Protein AF-A0A1E3YC50-F1 (afdb_monomer)

Mean predicted aligned error: 21.0 Å

Sequence (99 aa):
MVERISRTSPSAASLQTESGQTLNLGSDAQNAWVAARQSKINHDLEERQQRDAEEKIAHDSPAEDGGDVEEKRLSGESERIGTQNFDENTPFGERVVIV

Solvent-accessible surface area (backbone atoms only — not comparable to full-atom values): 7010 Å² total; per-residue (Å²): 140,85,85,86,80,80,85,80,78,83,76,81,80,78,80,78,82,81,86,78,79,75,86,50,58,86,78,38,81,88,28,47,63,57,49,53,51,48,51,54,52,51,51,55,51,52,56,50,51,50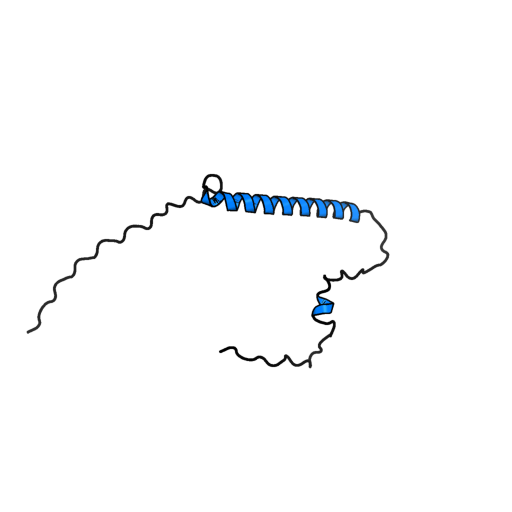,51,54,52,52,51,51,62,66,65,68,57,92,70,74,96,72,86,76,88,74,71,80,77,64,86,62,54,51,77,76,75,50,86,79,84,78,60,98,82,58,78,82,74,92,81,80,83,88,127

Secondary structure (DSSP, 8-state):
--PPPPPPPPPPPPPPP-------TTT-TTTHHHHHHHHHHHHHHHHHHHHHHHHHHHHTS---S---------TTHHHHH--PPPPTTPPPPPPPP--

Radius of gyration: 32.75 Å; Cα contacts (8 Å, |Δi|>4): 10; chains: 1; bounding box: 85×47×67 Å

Structure (mmCIF, N/CA/C/O backbone):
data_AF-A0A1E3YC50-F1
#
_entry.id   AF-A0A1E3YC50-F1
#
loop_
_atom_site.group_PDB
_atom_site.id
_atom_site.type_symbol
_atom_site.label_atom_id
_atom_site.label_alt_id
_atom_site.label_comp_id
_atom_site.label_asym_id
_atom_site.label_entity_id
_atom_site.label_seq_id
_atom_site.pdbx_PDB_ins_code
_atom_site.Cartn_x
_atom_site.Cartn_y
_atom_site.Cartn_z
_atom_site.occupancy
_atom_site.B_iso_or_equiv
_atom_site.auth_seq_id
_atom_site.auth_comp_id
_atom_site.auth_asym_id
_atom_site.auth_atom_id
_atom_site.pdbx_PDB_model_num
ATOM 1 N N . MET A 1 1 ? -61.094 -14.642 34.556 1.00 58.47 1 MET A N 1
ATOM 2 C CA . MET A 1 1 ? -60.474 -13.430 35.137 1.00 58.47 1 MET A CA 1
ATOM 3 C C . MET A 1 1 ? -59.056 -13.348 34.599 1.00 58.47 1 MET A C 1
ATOM 5 O O . MET A 1 1 ? -58.414 -14.386 34.554 1.00 58.47 1 MET A O 1
ATOM 9 N N . VAL A 1 2 ? -58.610 -12.184 34.120 1.00 50.00 2 VAL A N 1
ATOM 10 C CA . VAL A 1 2 ? -57.246 -11.987 33.592 1.00 50.00 2 VAL A CA 1
ATOM 11 C C . VAL A 1 2 ? -56.514 -10.964 34.449 1.00 50.00 2 VAL A C 1
ATOM 13 O O . VAL A 1 2 ? -57.083 -9.932 34.807 1.00 50.00 2 VAL A O 1
ATOM 16 N N . GLU A 1 3 ? -55.274 -11.277 34.800 1.00 65.94 3 GLU A N 1
ATOM 17 C CA . GLU A 1 3 ? -54.443 -10.477 35.693 1.00 65.94 3 GLU A CA 1
ATOM 18 C C . GLU A 1 3 ? -53.625 -9.468 34.878 1.00 65.94 3 GLU A C 1
ATOM 20 O O . GLU A 1 3 ? -53.073 -9.805 33.829 1.00 65.94 3 GLU A O 1
ATOM 25 N N . ARG A 1 4 ? -53.610 -8.198 35.302 1.00 72.12 4 ARG A N 1
ATOM 26 C CA . ARG A 1 4 ? -52.919 -7.136 34.558 1.00 72.12 4 ARG A CA 1
ATOM 27 C C . ARG A 1 4 ? -51.456 -7.069 34.977 1.00 72.12 4 ARG A C 1
ATOM 29 O O . ARG A 1 4 ? -51.157 -6.960 36.160 1.00 72.12 4 ARG A O 1
ATOM 36 N N . ILE A 1 5 ? -50.562 -7.071 33.994 1.00 71.56 5 ILE A N 1
ATOM 37 C CA . ILE A 1 5 ? -49.114 -6.992 34.200 1.00 71.56 5 ILE A CA 1
ATOM 38 C C . ILE A 1 5 ? -48.703 -5.520 34.362 1.00 71.56 5 ILE A C 1
ATOM 40 O O . ILE A 1 5 ? -49.159 -4.655 33.610 1.00 71.56 5 ILE A O 1
ATOM 44 N N . SER A 1 6 ? -47.842 -5.233 35.338 1.00 76.12 6 SER A N 1
ATOM 45 C CA . SER A 1 6 ? -47.293 -3.894 35.585 1.00 76.12 6 SER A CA 1
ATOM 46 C C . SER A 1 6 ? -46.291 -3.467 34.508 1.00 76.12 6 SER A C 1
ATOM 48 O O . SER A 1 6 ? -45.551 -4.282 33.960 1.00 76.12 6 SER A O 1
ATOM 50 N N . ARG A 1 7 ? -46.241 -2.160 34.227 1.00 67.88 7 ARG A N 1
ATOM 51 C CA . ARG A 1 7 ? -45.316 -1.557 33.256 1.00 67.88 7 ARG A CA 1
ATOM 52 C C . ARG A 1 7 ? -43.889 -1.559 33.813 1.00 67.88 7 ARG A C 1
ATOM 54 O O . ARG A 1 7 ? -43.662 -1.062 34.911 1.00 67.88 7 ARG A O 1
ATOM 61 N N . THR A 1 8 ? -42.933 -2.089 33.058 1.00 70.69 8 THR A N 1
ATOM 62 C CA . THR A 1 8 ? -41.513 -2.090 33.435 1.00 70.69 8 THR A CA 1
ATOM 63 C C . THR A 1 8 ? -40.891 -0.710 33.222 1.00 70.69 8 THR A C 1
ATOM 65 O O . THR A 1 8 ? -41.137 -0.068 32.197 1.00 70.69 8 THR A O 1
ATOM 68 N N . SER A 1 9 ? -40.077 -0.255 34.175 1.00 72.50 9 SER A N 1
ATOM 69 C CA . SER A 1 9 ? -39.316 0.994 34.059 1.00 72.50 9 SER A CA 1
ATOM 70 C C . SER A 1 9 ? -38.242 0.894 32.966 1.00 72.50 9 SER A C 1
ATOM 72 O O . SER A 1 9 ? -37.649 -0.174 32.800 1.00 72.50 9 SER A O 1
ATOM 74 N N . PRO A 1 10 ? -37.961 1.980 32.226 1.00 65.88 10 PRO A N 1
ATOM 75 C CA . PRO A 1 10 ? -36.848 2.011 31.286 1.00 65.88 10 PRO A CA 1
ATOM 76 C C . PRO A 1 10 ? -35.516 1.903 32.042 1.00 65.88 10 PRO A C 1
ATOM 78 O O . PRO A 1 10 ? -35.316 2.566 33.060 1.00 65.88 10 PRO A O 1
ATOM 81 N N . SER A 1 11 ? -34.614 1.050 31.553 1.00 70.50 11 SER A N 1
ATOM 82 C CA . SER A 1 11 ? -33.250 0.942 32.081 1.00 70.50 11 SER A CA 1
ATOM 83 C C . SER A 1 11 ? -32.484 2.245 31.839 1.00 70.50 11 SER A C 1
ATOM 85 O O . SER A 1 11 ? -32.686 2.902 30.816 1.00 70.50 11 SER A O 1
ATOM 87 N N . ALA A 1 12 ? -31.603 2.613 32.773 1.00 68.44 12 ALA A N 1
ATOM 88 C CA . ALA A 1 12 ? -30.730 3.774 32.632 1.00 68.44 12 ALA A CA 1
ATOM 89 C C . ALA A 1 12 ? -29.876 3.656 31.358 1.00 68.44 12 ALA A C 1
ATOM 91 O O . ALA A 1 12 ? -29.410 2.566 31.018 1.00 68.44 12 ALA A O 1
ATOM 92 N N . ALA A 1 13 ? -29.705 4.777 30.656 1.00 70.94 13 ALA A N 1
ATOM 93 C CA . ALA A 1 13 ? -28.917 4.839 29.434 1.00 70.94 13 ALA A CA 1
ATOM 94 C C . ALA A 1 13 ? -27.460 4.439 29.710 1.00 70.94 13 ALA A C 1
ATOM 96 O O . ALA A 1 13 ? -26.869 4.855 30.708 1.00 70.94 13 ALA A O 1
ATOM 97 N N . SER A 1 14 ? -26.895 3.629 28.818 1.00 71.06 14 SER A N 1
ATOM 98 C CA . SER A 1 14 ? -25.487 3.239 28.834 1.00 71.06 14 SER A CA 1
ATOM 99 C C . SER A 1 14 ? -24.592 4.481 28.842 1.00 71.06 14 SER A C 1
ATOM 101 O O . SER A 1 14 ? -24.868 5.445 28.126 1.00 71.06 14 SER A O 1
ATOM 103 N N . LEU A 1 15 ? -23.509 4.456 29.624 1.00 66.56 15 LEU A N 1
ATOM 104 C CA . LEU A 1 15 ? -22.498 5.513 29.594 1.00 66.56 15 LEU A CA 1
ATOM 105 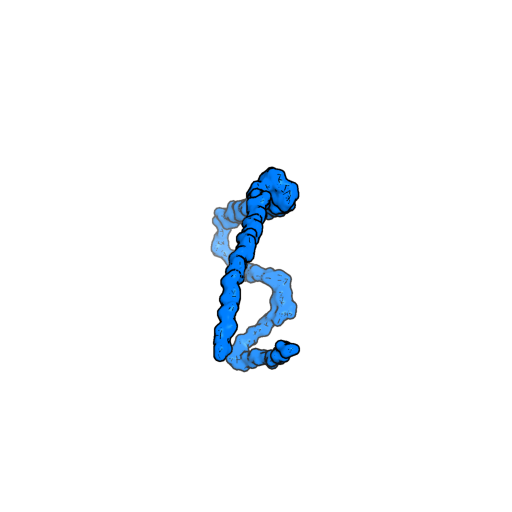C C . LEU A 1 15 ? -21.887 5.609 28.188 1.00 66.56 15 LEU A C 1
ATOM 107 O O . LEU A 1 15 ? -21.591 4.593 27.557 1.00 66.56 15 LEU A O 1
ATOM 111 N N . GLN A 1 16 ? -21.728 6.839 27.702 1.00 68.00 16 GLN A N 1
ATOM 112 C CA . GLN A 1 16 ? -21.127 7.136 26.406 1.00 68.00 16 GLN A CA 1
ATOM 113 C C . GLN A 1 16 ? -19.673 6.644 26.383 1.00 68.00 16 GLN A C 1
ATOM 115 O O . GLN A 1 16 ? -18.918 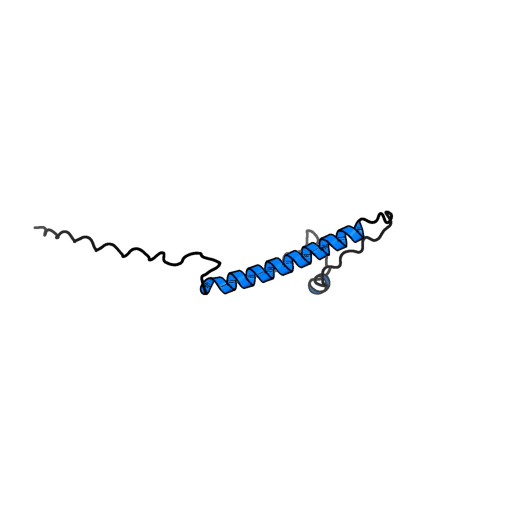6.903 27.318 1.00 68.00 16 GLN A O 1
ATOM 120 N N . THR A 1 17 ? -19.283 5.928 25.327 1.00 63.34 17 THR A N 1
ATOM 121 C CA . THR A 1 17 ? -17.905 5.457 25.133 1.00 63.34 17 THR A CA 1
ATOM 122 C C . THR A 1 17 ? -16.949 6.649 25.105 1.00 63.34 17 THR A C 1
ATOM 124 O O . THR A 1 17 ? -17.107 7.557 24.291 1.00 63.34 17 THR A O 1
ATOM 127 N N . GLU A 1 18 ? -15.973 6.650 26.010 1.00 60.22 18 GLU A N 1
ATOM 128 C CA . GLU A 1 18 ? -14.984 7.715 26.156 1.00 60.22 18 GLU A CA 1
ATOM 129 C C . GLU A 1 18 ? -14.092 7.778 24.903 1.00 60.22 18 GLU A C 1
ATOM 131 O O . GLU A 1 18 ? -13.249 6.914 24.668 1.00 60.22 18 GLU A O 1
ATOM 136 N N . SER A 1 19 ? -14.284 8.791 24.055 1.00 59.62 19 SER A N 1
ATOM 137 C CA . SER A 1 19 ? -13.481 9.020 22.846 1.00 59.62 19 SER A CA 1
ATOM 138 C C . SER A 1 19 ? -12.194 9.792 23.173 1.00 59.62 19 SER A C 1
ATOM 140 O O . SER A 1 19 ? -11.934 10.853 22.606 1.00 59.62 19 SER A O 1
ATOM 142 N N . GLY A 1 20 ? -11.426 9.301 24.149 1.00 55.94 20 GLY A N 1
ATOM 143 C CA . GLY A 1 20 ? -10.265 9.990 24.726 1.00 55.94 20 GLY A CA 1
ATOM 144 C C . GLY A 1 20 ? -8.941 9.825 23.969 1.00 55.94 20 GLY A C 1
ATOM 145 O O . GLY A 1 20 ? -7.935 10.389 24.392 1.00 55.94 20 GLY A O 1
ATOM 146 N N . GLN A 1 21 ? -8.893 9.072 22.866 1.00 58.28 21 GLN A N 1
ATOM 147 C CA . GLN A 1 21 ? -7.632 8.802 22.165 1.00 58.28 21 GLN A CA 1
ATOM 148 C C . GLN A 1 21 ? -7.417 9.807 21.034 1.00 58.28 21 GLN A C 1
ATOM 150 O O . GLN A 1 21 ? -7.920 9.671 19.919 1.00 58.28 21 GLN A O 1
ATOM 155 N N . THR A 1 22 ? -6.700 10.880 21.359 1.00 61.31 22 THR A N 1
ATOM 156 C CA . THR A 1 22 ? -6.357 11.928 20.399 1.00 61.31 22 THR A CA 1
ATOM 157 C C . THR A 1 22 ? -5.373 11.369 19.367 1.00 61.31 22 THR A C 1
ATOM 159 O O . THR A 1 22 ? -4.329 10.838 19.734 1.00 61.31 22 THR A O 1
ATOM 162 N N . LEU A 1 23 ? -5.663 11.511 18.072 1.00 58.53 23 LEU A N 1
ATOM 163 C CA . LEU A 1 23 ? -4.800 11.084 16.954 1.00 58.53 23 LEU A CA 1
ATOM 164 C C . LEU A 1 23 ? -3.557 11.984 16.777 1.00 58.53 23 LEU A C 1
ATOM 166 O O . LEU A 1 23 ? -3.087 12.214 15.663 1.00 58.53 23 LEU A O 1
ATOM 170 N N . ASN A 1 24 ? -3.032 12.546 17.866 1.00 59.62 24 ASN A N 1
ATOM 171 C CA . ASN A 1 24 ? -1.888 13.443 17.832 1.00 59.62 24 ASN A CA 1
ATOM 172 C C . ASN A 1 24 ? -0.613 12.629 17.567 1.00 59.62 24 ASN A C 1
ATOM 174 O O . ASN A 1 24 ? 0.024 12.097 18.475 1.00 59.62 24 ASN A O 1
ATOM 178 N N . LEU A 1 25 ? -0.246 12.535 16.288 1.00 57.16 25 LEU A N 1
ATOM 179 C CA . LEU A 1 25 ? 0.903 11.778 15.772 1.00 57.16 25 LEU A CA 1
ATOM 180 C C . LEU A 1 25 ? 2.266 12.286 16.279 1.00 57.16 25 LEU A C 1
ATOM 182 O O . LEU A 1 25 ? 3.254 11.567 16.178 1.00 57.16 25 LEU A O 1
ATOM 186 N N . GLY A 1 26 ? 2.328 13.515 16.804 1.00 55.16 26 GLY A N 1
ATOM 187 C CA . GLY A 1 26 ? 3.576 14.164 17.220 1.00 55.16 26 GLY A CA 1
ATOM 188 C C . GLY A 1 26 ? 3.817 14.269 18.730 1.00 55.16 26 GLY A C 1
ATOM 189 O O . GLY A 1 26 ? 4.915 14.648 19.124 1.00 55.16 26 GLY A O 1
ATOM 190 N N . SER A 1 27 ? 2.829 13.982 19.587 1.00 54.94 27 SER A N 1
ATOM 191 C CA . SER A 1 27 ? 2.947 14.226 21.043 1.00 54.94 27 SER A CA 1
ATOM 192 C C . SER A 1 27 ? 2.458 13.082 21.928 1.00 54.94 27 SER A C 1
ATOM 194 O O . SER A 1 27 ? 2.661 13.133 23.139 1.00 54.94 27 SER A O 1
ATOM 196 N N . ASP A 1 28 ? 1.853 12.044 21.349 1.00 58.56 28 ASP A N 1
ATOM 197 C CA . ASP A 1 28 ? 1.482 10.840 22.085 1.00 58.56 28 ASP A CA 1
ATOM 198 C C . ASP A 1 28 ? 2.639 9.829 22.057 1.00 58.56 28 ASP A C 1
ATOM 200 O O . ASP A 1 28 ? 3.117 9.439 20.987 1.00 58.56 28 ASP A O 1
ATOM 204 N N . ALA A 1 29 ? 3.077 9.371 23.233 1.00 63.56 29 ALA A N 1
ATOM 205 C CA . ALA A 1 29 ? 4.069 8.304 23.359 1.00 63.56 29 ALA A CA 1
ATOM 206 C C . ALA A 1 29 ? 3.630 7.023 22.623 1.00 63.56 29 ALA A C 1
ATOM 208 O O . AL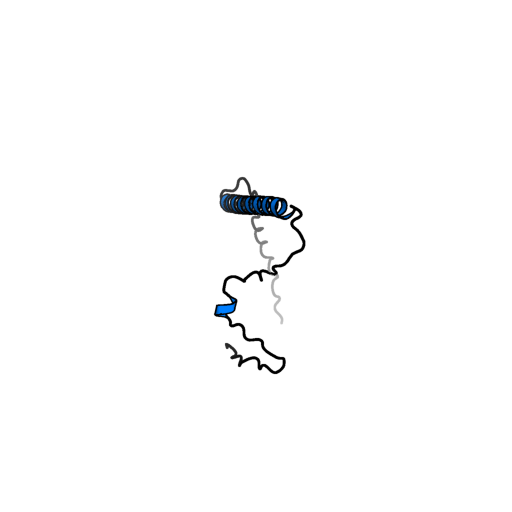A A 1 29 ? 4.469 6.288 22.102 1.00 63.56 29 ALA A O 1
ATOM 209 N N . GLN A 1 30 ? 2.318 6.791 22.512 1.00 63.75 30 GLN A N 1
ATOM 210 C CA . GLN A 1 30 ? 1.733 5.669 21.779 1.00 63.75 30 GLN A CA 1
ATOM 211 C C . GLN A 1 30 ? 1.858 5.813 20.256 1.00 63.75 30 GLN A C 1
ATOM 213 O O . GLN A 1 30 ? 1.768 4.807 19.560 1.00 63.75 30 GLN A O 1
ATOM 218 N N . ASN A 1 31 ? 2.120 7.015 19.729 1.00 64.56 31 ASN A N 1
ATOM 219 C CA . ASN A 1 31 ? 2.308 7.270 18.294 1.00 64.56 31 ASN A CA 1
ATOM 220 C C . ASN A 1 31 ? 3.782 7.471 17.900 1.00 64.56 31 ASN A C 1
ATOM 222 O O . ASN A 1 31 ? 4.102 7.514 16.711 1.00 64.56 31 ASN A O 1
ATOM 226 N N . ALA A 1 32 ? 4.702 7.531 18.868 1.00 74.81 32 ALA A N 1
ATOM 227 C CA . ALA A 1 32 ? 6.134 7.710 18.613 1.00 74.81 32 ALA A CA 1
ATOM 228 C C . ALA A 1 32 ? 6.725 6.609 17.709 1.00 74.81 32 ALA A C 1
ATOM 230 O O . ALA A 1 32 ? 7.573 6.881 16.858 1.00 74.81 32 ALA A O 1
ATOM 231 N N . TRP A 1 33 ? 6.242 5.367 17.835 1.00 78.88 33 TRP A N 1
ATOM 232 C CA . TRP A 1 33 ? 6.673 4.260 16.974 1.00 78.88 33 TRP A CA 1
ATOM 233 C C . TRP A 1 33 ? 6.195 4.427 15.524 1.00 78.88 33 TRP A C 1
ATOM 235 O O . TRP A 1 33 ? 6.915 4.050 14.599 1.00 78.88 33 TRP A O 1
ATOM 245 N N . VAL A 1 34 ? 5.016 5.027 15.316 1.00 81.06 34 VAL A N 1
ATOM 246 C CA . VAL A 1 34 ? 4.478 5.335 13.983 1.00 81.06 34 VAL A CA 1
ATOM 247 C C . VAL A 1 34 ? 5.349 6.394 13.321 1.00 81.06 34 VAL A C 1
ATOM 249 O O . VAL A 1 34 ? 5.767 6.208 12.181 1.00 81.06 34 VAL A O 1
ATOM 252 N N . ALA A 1 35 ? 5.695 7.455 14.055 1.00 81.38 35 ALA A N 1
ATOM 253 C CA . ALA A 1 35 ? 6.578 8.511 13.567 1.00 81.38 35 ALA A CA 1
ATOM 254 C C . ALA A 1 35 ? 7.974 7.972 13.207 1.00 81.38 35 ALA A C 1
ATOM 256 O O . ALA A 1 35 ? 8.485 8.253 12.123 1.00 81.38 35 ALA A O 1
ATOM 257 N N . ALA A 1 36 ? 8.564 7.132 14.065 1.00 84.38 36 ALA A N 1
ATOM 258 C CA . ALA A 1 36 ? 9.855 6.499 13.796 1.00 84.38 36 ALA A CA 1
ATOM 259 C C . ALA A 1 36 ? 9.806 5.579 12.563 1.00 84.38 36 ALA A C 1
ATOM 261 O O . ALA A 1 36 ? 10.695 5.624 11.710 1.00 84.38 36 ALA A O 1
ATOM 262 N N . ARG A 1 37 ? 8.746 4.770 12.430 1.00 87.25 37 ARG A N 1
ATOM 263 C CA . ARG A 1 37 ? 8.550 3.895 11.268 1.00 87.25 37 ARG A CA 1
ATOM 264 C C . ARG A 1 37 ? 8.362 4.700 9.985 1.00 87.25 37 ARG A C 1
ATOM 266 O O . ARG A 1 37 ? 8.947 4.343 8.967 1.00 87.25 37 ARG A O 1
ATOM 273 N N . GLN A 1 38 ? 7.582 5.776 10.035 1.00 88.88 38 GLN A N 1
ATOM 274 C CA . GLN A 1 38 ? 7.333 6.628 8.877 1.00 88.88 38 GLN A CA 1
ATOM 275 C C . GLN A 1 38 ? 8.597 7.370 8.441 1.00 88.88 38 GLN A C 1
ATOM 277 O O . GLN A 1 38 ? 8.885 7.415 7.252 1.00 88.88 38 GLN A O 1
ATOM 282 N N . SER A 1 39 ? 9.382 7.878 9.394 1.00 87.62 39 SER A N 1
ATOM 283 C CA . SER A 1 39 ? 10.681 8.497 9.117 1.00 87.62 39 SER A CA 1
ATOM 284 C C . SER A 1 39 ? 11.614 7.531 8.380 1.00 87.62 39 SER A C 1
ATOM 286 O O . SER A 1 39 ? 12.160 7.871 7.334 1.00 87.62 39 SER A O 1
ATOM 288 N N . LYS A 1 40 ? 11.704 6.277 8.850 1.00 91.38 40 LYS A N 1
ATOM 289 C CA . LYS A 1 40 ? 12.512 5.240 8.193 1.00 91.38 40 LYS A CA 1
ATOM 290 C C . LYS A 1 40 ? 12.038 4.924 6.770 1.00 91.38 40 LYS A C 1
ATOM 292 O O . LYS A 1 40 ? 12.868 4.748 5.886 1.00 91.38 40 LYS A O 1
ATOM 297 N N . ILE A 1 41 ? 10.725 4.831 6.553 1.00 92.25 41 ILE A N 1
ATOM 298 C CA . ILE A 1 41 ? 10.152 4.569 5.223 1.00 92.25 41 ILE A CA 1
ATOM 299 C C . ILE A 1 41 ? 10.434 5.735 4.276 1.00 92.25 41 ILE A C 1
ATOM 301 O O . ILE A 1 41 ? 10.844 5.505 3.143 1.00 92.25 41 ILE A O 1
ATO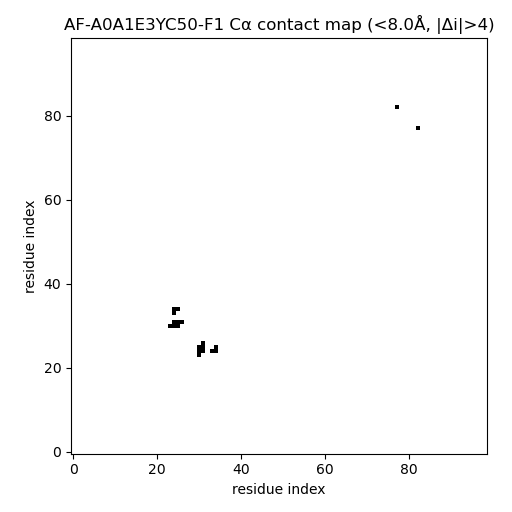M 305 N N . ASN A 1 42 ? 10.234 6.970 4.740 1.00 93.62 42 ASN A N 1
ATOM 306 C CA . ASN A 1 42 ? 10.468 8.160 3.928 1.00 93.62 42 ASN A CA 1
ATOM 307 C C . ASN A 1 42 ? 11.942 8.272 3.530 1.00 93.62 42 ASN A C 1
ATOM 309 O O . ASN A 1 42 ? 12.224 8.492 2.359 1.00 93.62 42 ASN A O 1
ATOM 313 N N . HIS A 1 43 ? 12.865 8.030 4.465 1.00 93.75 43 HIS A N 1
ATOM 314 C CA . HIS A 1 43 ? 14.298 8.028 4.174 1.00 93.75 43 HIS A CA 1
ATOM 315 C C . HIS A 1 43 ? 14.677 6.996 3.101 1.00 93.75 43 HIS A C 1
ATOM 317 O O . HIS A 1 43 ? 15.345 7.336 2.132 1.00 93.75 43 HIS A O 1
ATOM 323 N N . ASP A 1 44 ? 14.228 5.742 3.235 1.00 91.62 44 ASP A N 1
ATOM 324 C CA . ASP A 1 44 ? 14.520 4.694 2.242 1.00 91.62 44 ASP A CA 1
ATOM 325 C C . ASP A 1 44 ? 13.907 5.021 0.869 1.00 91.62 44 ASP A C 1
ATOM 327 O O . ASP A 1 44 ? 14.510 4.761 -0.172 1.00 91.62 44 ASP A O 1
ATO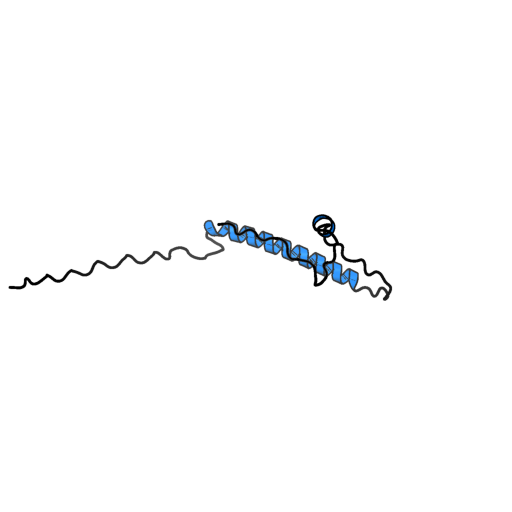M 331 N N . LEU A 1 45 ? 12.719 5.635 0.845 1.00 91.50 45 LEU A N 1
ATOM 332 C CA . LEU A 1 45 ? 12.088 6.070 -0.398 1.00 91.50 45 LEU A CA 1
ATOM 333 C C . LEU A 1 45 ? 12.874 7.202 -1.074 1.00 91.50 45 LEU A C 1
ATOM 335 O O . LEU A 1 45 ? 13.074 7.153 -2.285 1.00 91.50 45 LEU A O 1
ATOM 339 N N . GLU A 1 46 ? 13.334 8.190 -0.307 1.00 92.06 46 GLU A N 1
ATOM 340 C CA . GLU A 1 46 ? 14.156 9.296 -0.811 1.00 92.06 46 GLU A CA 1
ATOM 341 C C . GLU A 1 46 ? 15.499 8.795 -1.358 1.00 92.06 46 GLU A C 1
ATOM 343 O O . GLU A 1 46 ? 15.906 9.205 -2.444 1.00 92.06 46 GLU A O 1
ATOM 348 N N . GLU A 1 47 ? 16.160 7.858 -0.673 1.00 89.94 47 GLU A N 1
ATOM 349 C CA . GLU A 1 47 ? 17.400 7.245 -1.164 1.00 89.94 47 GLU A CA 1
ATOM 350 C C . GLU A 1 47 ? 17.193 6.482 -2.477 1.00 89.94 47 GLU A C 1
ATOM 352 O O . GLU A 1 47 ? 18.033 6.551 -3.375 1.00 89.94 47 GLU A O 1
ATOM 357 N N . ARG A 1 48 ? 16.080 5.751 -2.617 1.00 88.06 48 ARG A N 1
ATOM 358 C CA . ARG A 1 48 ? 15.741 5.065 -3.875 1.00 88.06 48 ARG A CA 1
ATOM 359 C C . ARG A 1 48 ? 15.476 6.060 -4.997 1.00 88.06 48 ARG A C 1
ATOM 361 O O . ARG A 1 48 ? 16.038 5.901 -6.072 1.00 88.06 48 ARG A O 1
ATOM 368 N N . GLN A 1 49 ? 14.707 7.115 -4.729 1.00 88.56 49 GLN A N 1
ATOM 369 C CA . GLN A 1 49 ? 14.435 8.161 -5.717 1.00 88.56 49 GLN A CA 1
ATOM 370 C C . GLN A 1 49 ? 15.709 8.865 -6.189 1.00 88.56 49 GLN A C 1
ATOM 372 O O . GLN A 1 49 ? 15.834 9.150 -7.377 1.00 88.56 49 GLN A O 1
ATOM 377 N N . GLN A 1 50 ? 16.661 9.125 -5.289 1.00 84.81 50 GLN A N 1
ATOM 378 C CA . GLN A 1 50 ? 17.953 9.707 -5.659 1.00 84.81 50 GLN A CA 1
ATOM 379 C C . GLN A 1 50 ? 18.761 8.763 -6.557 1.00 84.81 50 GLN A C 1
ATOM 381 O O . GLN A 1 50 ? 19.267 9.201 -7.586 1.00 84.81 50 GLN A O 1
ATOM 386 N N . ARG A 1 51 ? 18.822 7.464 -6.229 1.00 81.00 51 ARG A N 1
ATOM 387 C CA . ARG A 1 51 ? 19.496 6.468 -7.082 1.00 81.00 51 ARG A CA 1
ATOM 388 C C . ARG A 1 51 ? 18.845 6.346 -8.457 1.00 81.00 51 ARG A C 1
ATOM 390 O O . ARG A 1 51 ? 19.558 6.359 -9.452 1.00 81.00 51 ARG A O 1
ATOM 397 N N . ASP 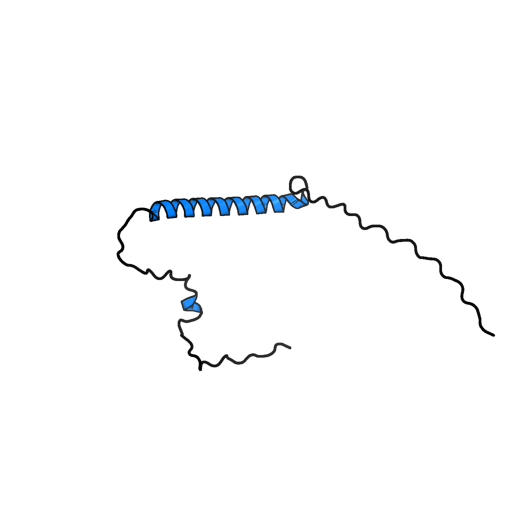A 1 52 ? 17.517 6.288 -8.518 1.00 79.88 52 ASP A N 1
ATOM 398 C CA . ASP A 1 52 ? 16.779 6.197 -9.783 1.00 79.88 52 ASP A CA 1
ATOM 399 C C . ASP A 1 52 ? 16.969 7.462 -10.640 1.00 79.88 52 ASP A C 1
ATOM 401 O O . ASP A 1 52 ? 17.041 7.390 -11.869 1.00 79.88 52 ASP A O 1
ATOM 405 N N . ALA A 1 53 ? 17.047 8.638 -10.007 1.00 76.25 53 ALA A N 1
ATOM 406 C CA . ALA A 1 53 ? 17.332 9.893 -10.695 1.00 76.25 53 ALA A CA 1
ATOM 407 C C . ALA A 1 53 ? 18.760 9.915 -11.261 1.00 76.25 53 ALA A C 1
ATOM 409 O O . ALA A 1 53 ? 18.957 10.339 -12.398 1.00 76.25 53 ALA A O 1
ATOM 410 N N . GLU A 1 54 ? 19.741 9.424 -10.507 1.00 72.00 54 GLU A N 1
ATOM 411 C CA . GLU A 1 54 ? 21.137 9.350 -10.940 1.00 72.00 54 GLU A CA 1
ATOM 412 C C . GLU A 1 54 ? 21.348 8.304 -12.049 1.00 72.00 54 GLU A C 1
ATOM 414 O O . GLU A 1 54 ? 22.030 8.578 -13.037 1.00 72.00 54 GLU A O 1
ATOM 419 N N . GLU A 1 55 ? 20.670 7.153 -11.970 1.00 67.12 55 GLU A N 1
ATOM 420 C CA . GLU A 1 55 ? 20.638 6.143 -13.037 1.00 67.12 55 GLU A CA 1
ATOM 421 C C . GLU A 1 55 ? 19.996 6.691 -14.319 1.00 67.12 55 GLU A C 1
ATOM 423 O O . GLU A 1 55 ? 20.520 6.490 -15.416 1.00 67.12 55 GLU A O 1
ATOM 428 N N . LYS A 1 56 ? 18.896 7.448 -14.207 1.00 61.84 56 LYS A N 1
ATOM 429 C CA . LYS A 1 56 ? 18.259 8.093 -15.367 1.00 61.84 56 LYS A CA 1
ATOM 430 C C . LYS A 1 56 ? 19.167 9.110 -16.051 1.00 61.84 56 LYS A C 1
ATOM 432 O O . LYS A 1 56 ? 19.143 9.191 -17.274 1.00 61.84 56 LYS A O 1
ATOM 437 N N . ILE A 1 57 ? 19.966 9.861 -15.294 1.00 60.47 57 ILE A N 1
ATOM 438 C CA . ILE A 1 57 ? 20.935 10.813 -15.856 1.00 60.47 57 ILE A CA 1
ATOM 439 C C . ILE A 1 57 ? 22.079 10.068 -16.563 1.00 60.47 57 ILE A C 1
ATOM 441 O O . ILE A 1 57 ? 22.536 10.508 -17.617 1.00 60.47 57 ILE A O 1
ATOM 445 N N . ALA A 1 58 ? 22.512 8.918 -16.038 1.00 58.12 58 ALA A N 1
ATOM 446 C CA . ALA A 1 58 ? 23.521 8.079 -16.687 1.00 58.12 58 ALA A CA 1
ATOM 447 C C . ALA A 1 58 ? 23.007 7.402 -17.977 1.00 58.12 58 ALA A C 1
ATOM 449 O O . ALA A 1 58 ? 23.777 7.218 -18.918 1.00 58.12 58 ALA A O 1
ATOM 450 N N . HIS A 1 59 ? 21.715 7.067 -18.042 1.00 55.41 59 HIS A N 1
ATOM 451 C CA . HIS A 1 59 ? 21.090 6.385 -19.183 1.00 55.41 59 HIS A CA 1
ATOM 452 C C . HIS A 1 59 ? 20.630 7.335 -20.317 1.00 55.41 59 HIS A C 1
ATOM 454 O O . HIS A 1 59 ? 20.322 6.868 -21.410 1.00 55.41 59 HIS A O 1
ATOM 460 N N . ASP A 1 60 ? 20.589 8.656 -20.100 1.00 48.03 60 ASP A N 1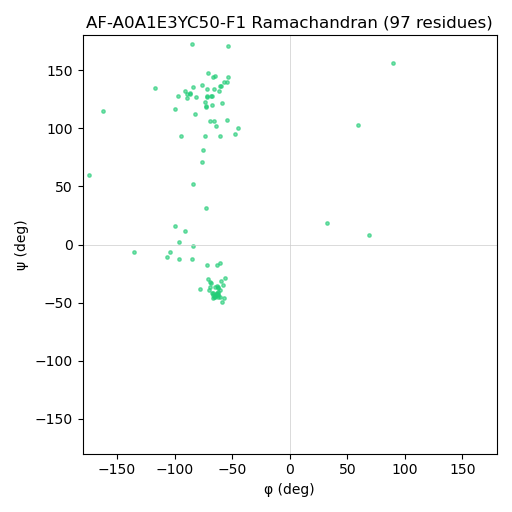
ATOM 461 C CA . ASP A 1 60 ? 20.213 9.656 -21.126 1.00 48.03 60 ASP A CA 1
ATOM 462 C C . ASP A 1 60 ? 21.418 10.201 -21.928 1.00 48.03 60 ASP A C 1
ATOM 464 O O . ASP A 1 60 ? 21.310 11.167 -22.682 1.00 48.03 60 ASP A O 1
ATOM 468 N N . SER A 1 61 ? 22.598 9.579 -21.803 1.00 43.50 61 SER A N 1
ATOM 469 C CA . SER A 1 61 ? 23.661 9.772 -22.797 1.00 43.50 61 SER A CA 1
ATOM 470 C C . SER A 1 61 ? 23.253 9.051 -24.088 1.00 43.50 61 SER A C 1
ATOM 472 O O . SER A 1 61 ? 22.929 7.865 -24.013 1.00 43.50 61 SER A O 1
ATOM 474 N N . PRO A 1 62 ? 23.267 9.699 -25.272 1.00 45.91 62 PRO A N 1
ATOM 475 C CA . PRO A 1 62 ? 22.834 9.068 -26.512 1.00 45.91 62 PRO A CA 1
ATOM 476 C C . PRO A 1 62 ? 23.919 8.092 -26.980 1.00 45.91 62 PRO A C 1
ATOM 478 O O . PRO A 1 62 ? 24.769 8.426 -27.802 1.00 45.91 62 PRO A O 1
ATOM 481 N N . ALA A 1 63 ? 23.923 6.894 -26.401 1.00 44.81 63 ALA A N 1
ATOM 482 C CA . ALA A 1 63 ? 24.638 5.749 -26.925 1.00 44.81 63 ALA A CA 1
ATOM 483 C C . ALA A 1 63 ? 23.700 5.005 -27.876 1.00 44.81 63 ALA A C 1
ATOM 485 O O . ALA A 1 63 ? 22.534 4.759 -27.572 1.00 44.81 63 ALA A O 1
ATOM 486 N N . GLU A 1 64 ? 24.229 4.750 -29.061 1.00 42.88 64 GLU A N 1
ATOM 487 C CA . GLU A 1 64 ? 23.527 4.299 -30.247 1.00 42.88 64 GLU A CA 1
ATOM 488 C C . GLU A 1 64 ? 22.671 3.041 -30.037 1.00 42.88 64 GLU A C 1
ATOM 490 O O . GLU A 1 64 ? 23.031 2.109 -29.319 1.00 42.88 64 GLU A O 1
ATOM 495 N N . ASP A 1 65 ? 21.534 3.048 -30.733 1.00 47.25 65 ASP A N 1
ATOM 496 C CA . ASP A 1 65 ? 20.680 1.910 -31.062 1.00 47.25 65 ASP A CA 1
ATOM 497 C C . ASP A 1 65 ? 21.525 0.721 -31.553 1.00 47.25 65 ASP A C 1
ATOM 499 O O . ASP A 1 65 ? 22.007 0.701 -32.686 1.00 47.25 65 ASP A O 1
ATOM 503 N N . GLY A 1 66 ? 21.772 -0.251 -30.672 1.00 48.44 66 GLY A N 1
ATOM 504 C CA . GLY A 1 66 ? 22.733 -1.311 -30.960 1.00 48.44 66 GLY A CA 1
ATOM 505 C C . GLY A 1 66 ? 22.793 -2.414 -29.913 1.00 48.44 66 GLY A C 1
ATOM 506 O O . GLY A 1 66 ? 23.851 -2.649 -29.350 1.00 48.44 66 GLY A O 1
ATOM 507 N N . GLY A 1 67 ? 21.661 -3.089 -29.692 1.00 47.12 67 GLY A N 1
ATOM 508 C CA . GLY A 1 67 ? 21.586 -4.490 -29.261 1.00 47.12 67 GLY A CA 1
ATOM 509 C C . GLY A 1 67 ? 22.242 -4.880 -27.933 1.00 47.12 67 GLY A C 1
ATOM 510 O O . GLY A 1 67 ? 23.422 -5.184 -27.894 1.00 47.12 67 GLY A O 1
ATOM 511 N N . ASP A 1 68 ? 21.423 -5.059 -26.901 1.00 41.94 68 ASP A N 1
ATOM 512 C CA . ASP A 1 68 ? 21.320 -6.350 -26.212 1.00 41.94 68 ASP A CA 1
ATOM 513 C C . ASP A 1 68 ? 20.018 -6.332 -25.407 1.00 41.94 68 ASP A C 1
ATOM 515 O O . ASP A 1 68 ? 19.829 -5.512 -24.504 1.00 41.94 68 ASP A O 1
ATOM 519 N N . VAL A 1 69 ? 19.072 -7.196 -25.770 1.00 51.53 69 VAL A N 1
ATOM 520 C CA . VAL A 1 69 ? 17.936 -7.496 -24.899 1.00 51.53 69 VAL A CA 1
ATOM 521 C C . VAL A 1 69 ? 18.498 -8.425 -23.826 1.00 51.53 69 VAL A C 1
ATOM 523 O O . VAL A 1 69 ? 18.234 -9.623 -23.845 1.00 51.53 69 VAL A O 1
ATOM 526 N N . GLU A 1 70 ? 19.324 -7.878 -22.930 1.00 55.09 70 GLU A N 1
ATOM 527 C CA . GLU A 1 70 ? 19.743 -8.550 -21.703 1.00 55.09 70 GLU A CA 1
ATOM 528 C C . GLU A 1 70 ? 18.445 -8.804 -20.933 1.00 55.09 70 GLU A C 1
ATOM 530 O O . GLU A 1 70 ? 17.878 -7.922 -20.278 1.00 55.09 70 GLU A O 1
ATOM 535 N N . GLU A 1 71 ? 17.882 -9.996 -21.140 1.00 61.09 71 GLU A N 1
ATOM 536 C CA . GLU A 1 71 ? 16.673 -10.444 -20.480 1.00 61.09 71 GLU A CA 1
ATOM 537 C C . GLU A 1 71 ? 16.910 -10.301 -18.981 1.00 61.09 71 GLU A C 1
ATOM 539 O O . GLU A 1 71 ? 17.681 -11.061 -18.396 1.00 61.09 71 GLU A O 1
ATOM 544 N N . LYS A 1 72 ? 16.267 -9.304 -18.361 1.00 61.31 72 LYS A N 1
ATOM 545 C CA . LYS A 1 72 ? 16.258 -9.080 -16.913 1.00 61.31 72 LYS A CA 1
ATOM 546 C C . LYS A 1 72 ? 15.947 -10.400 -16.210 1.00 61.31 72 LYS A C 1
ATOM 548 O O . LYS A 1 72 ? 14.783 -10.772 -16.060 1.00 61.31 72 LYS A O 1
ATOM 553 N N . ARG A 1 73 ? 16.985 -11.129 -15.792 1.00 62.53 73 ARG A N 1
ATOM 554 C CA . ARG A 1 73 ? 16.832 -12.436 -15.155 1.00 62.53 73 ARG A CA 1
ATOM 555 C C . ARG A 1 73 ? 16.216 -12.224 -13.778 1.00 62.53 73 ARG A C 1
ATOM 557 O O . ARG A 1 73 ? 16.857 -11.725 -12.856 1.00 62.53 73 ARG A O 1
ATOM 564 N N . LEU A 1 74 ? 14.937 -12.570 -13.659 1.00 65.31 74 LEU A N 1
ATOM 565 C CA . LEU A 1 74 ? 14.167 -12.515 -12.421 1.00 65.31 74 LEU A CA 1
ATOM 566 C C . LEU A 1 74 ? 14.764 -13.499 -11.403 1.00 65.31 74 LEU A C 1
ATOM 568 O O . LEU A 1 74 ? 14.564 -14.698 -11.548 1.00 65.31 74 LEU A O 1
ATOM 572 N N . SER A 1 75 ? 15.530 -12.984 -10.432 1.00 67.94 75 SER A N 1
ATOM 573 C CA . SER A 1 75 ? 15.950 -13.554 -9.125 1.00 67.94 75 SER A CA 1
ATOM 574 C C . SER A 1 75 ? 16.172 -15.079 -8.948 1.00 67.94 75 SER A C 1
ATOM 576 O O . SER A 1 75 ? 16.196 -15.551 -7.811 1.00 67.94 75 SER A O 1
ATOM 578 N N . GLY A 1 76 ? 16.358 -15.866 -10.010 1.00 74.50 76 GLY A N 1
ATOM 579 C CA . GLY A 1 76 ? 16.461 -17.332 -9.950 1.00 74.50 76 GLY A CA 1
ATOM 580 C C . GLY A 1 76 ? 15.154 -18.051 -9.571 1.00 74.50 76 GLY A C 1
ATOM 581 O O . GLY A 1 76 ? 15.161 -19.260 -9.350 1.00 74.50 76 GLY A O 1
ATOM 582 N N . GLU A 1 77 ? 14.012 -17.353 -9.489 1.00 74.69 77 GLU A N 1
ATOM 583 C CA . GLU A 1 77 ? 12.715 -17.988 -9.181 1.00 74.69 77 GLU A CA 1
ATOM 584 C C . GLU A 1 77 ? 12.334 -18.999 -10.275 1.00 74.69 77 GLU A C 1
ATOM 586 O O . GLU A 1 77 ? 11.844 -20.085 -9.970 1.00 74.69 77 GLU A O 1
ATOM 591 N N . SER A 1 78 ? 12.653 -18.701 -11.540 1.00 73.81 78 SER A N 1
ATOM 592 C CA . SER A 1 78 ? 12.399 -19.586 -12.685 1.00 73.81 78 SER A CA 1
ATOM 593 C C . SER A 1 78 ? 13.094 -20.950 -12.573 1.00 73.81 78 SER A C 1
ATOM 595 O O . SER A 1 78 ? 12.548 -21.951 -13.027 1.00 73.81 78 SER A O 1
ATOM 597 N N . GLU A 1 79 ? 14.266 -21.030 -11.932 1.00 79.12 79 GLU A N 1
ATOM 598 C CA . GLU A 1 79 ? 14.951 -22.310 -11.674 1.00 79.12 79 GLU A CA 1
ATOM 599 C C . GLU A 1 79 ? 14.224 -23.135 -10.603 1.00 79.12 79 GLU A C 1
ATOM 601 O O . GLU A 1 79 ? 14.250 -24.364 -10.639 1.00 79.12 79 GLU A O 1
ATOM 606 N N . ARG A 1 80 ? 13.542 -22.468 -9.663 1.00 76.81 80 ARG A N 1
ATOM 607 C CA . ARG A 1 80 ? 12.783 -23.104 -8.579 1.00 76.81 80 ARG A CA 1
ATOM 608 C C . ARG A 1 80 ? 11.433 -23.644 -9.047 1.00 76.81 80 ARG A C 1
ATOM 610 O O . ARG A 1 80 ? 11.021 -24.701 -8.577 1.00 76.81 80 ARG A O 1
ATOM 617 N N . ILE A 1 81 ? 10.745 -22.921 -9.932 1.00 77.81 81 ILE A N 1
ATOM 618 C CA . ILE A 1 81 ? 9.402 -23.287 -10.421 1.00 77.81 81 ILE A CA 1
ATOM 619 C C . ILE A 1 81 ? 9.418 -24.040 -11.761 1.00 77.81 81 ILE A C 1
ATOM 621 O O . ILE A 1 81 ? 8.411 -24.638 -12.133 1.00 77.81 81 ILE A O 1
ATOM 625 N N . GLY A 1 82 ? 10.560 -24.058 -12.455 1.00 75.44 82 GLY A N 1
ATOM 626 C CA . GLY A 1 82 ? 10.736 -24.690 -13.761 1.00 75.44 82 GLY A CA 1
ATOM 627 C C . GLY A 1 82 ? 10.435 -23.750 -14.934 1.00 75.44 82 GLY A C 1
ATOM 628 O O . GLY A 1 82 ? 9.694 -22.779 -14.820 1.00 75.44 82 GLY A O 1
ATOM 629 N N . THR A 1 83 ? 11.019 -24.056 -16.094 1.00 81.00 83 THR A N 1
ATOM 630 C CA . THR A 1 83 ? 10.856 -23.303 -17.356 1.00 81.00 83 THR A CA 1
ATOM 631 C C . THR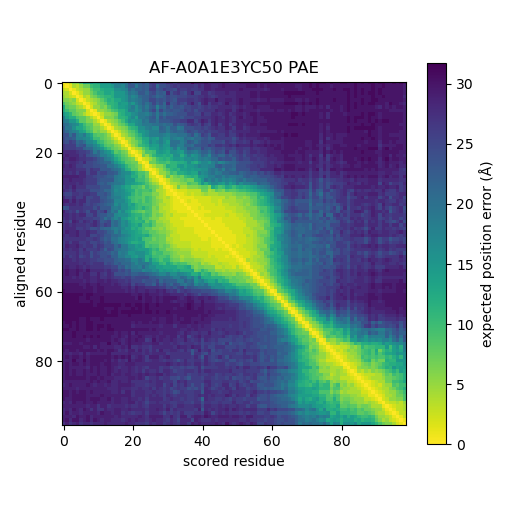 A 1 83 ? 9.853 -23.958 -18.309 1.00 81.00 83 THR A C 1
ATOM 633 O O . THR A 1 83 ? 9.842 -23.686 -19.511 1.00 81.00 83 THR A O 1
ATOM 636 N N . GLN A 1 84 ? 9.037 -24.880 -17.793 1.00 80.88 84 GLN A N 1
ATOM 637 C CA . GLN A 1 84 ? 8.114 -25.657 -18.606 1.00 80.88 84 GLN A CA 1
ATOM 638 C C . GLN A 1 84 ? 6.949 -24.781 -19.075 1.00 80.88 84 GLN A C 1
ATOM 640 O O . GLN A 1 84 ? 6.178 -24.265 -18.271 1.00 80.88 84 GLN A O 1
ATOM 645 N N . ASN A 1 85 ? 6.812 -24.646 -20.394 1.00 80.81 85 ASN A N 1
ATOM 646 C CA . ASN A 1 85 ? 5.651 -24.018 -21.011 1.00 80.81 85 ASN A CA 1
ATOM 647 C C . ASN A 1 85 ? 4.505 -25.031 -21.084 1.00 80.81 85 ASN A C 1
ATOM 649 O O . ASN A 1 85 ? 4.684 -26.137 -21.597 1.00 80.81 85 ASN A O 1
ATOM 653 N N . PHE A 1 86 ? 3.340 -24.646 -20.572 1.00 85.50 86 PHE A N 1
ATOM 654 C CA . PHE A 1 86 ? 2.125 -25.454 -20.586 1.00 85.50 86 PHE A CA 1
ATOM 655 C C . PHE A 1 86 ? 1.245 -25.037 -21.769 1.00 85.50 86 PHE A C 1
ATOM 657 O O . PHE A 1 86 ? 0.962 -23.851 -21.937 1.00 85.50 86 PHE A O 1
ATOM 664 N N . ASP A 1 87 ? 0.833 -25.999 -22.596 1.00 87.06 87 ASP A N 1
ATOM 665 C CA . ASP A 1 87 ? -0.132 -25.765 -23.675 1.00 87.06 87 ASP A CA 1
ATOM 666 C C . ASP A 1 87 ? -1.584 -25.855 -23.172 1.00 87.06 87 ASP A C 1
ATOM 668 O O . ASP A 1 87 ? -1.840 -26.223 -22.021 1.00 87.06 87 ASP A O 1
ATOM 672 N N . GLU A 1 88 ? -2.541 -25.516 -24.038 1.00 87.44 88 GLU A N 1
ATOM 673 C CA . GLU A 1 88 ? -3.978 -25.477 -23.726 1.00 87.44 88 GLU A CA 1
ATOM 674 C C . GLU A 1 88 ? -4.581 -26.825 -23.287 1.00 87.44 88 GLU A C 1
ATOM 676 O O . GLU A 1 88 ? -5.661 -26.852 -22.699 1.00 87.44 88 GLU A O 1
ATOM 681 N N . ASN A 1 89 ? -3.882 -27.937 -23.525 1.00 89.88 89 ASN A N 1
ATOM 682 C CA . ASN A 1 89 ? -4.287 -29.282 -23.124 1.00 89.88 89 ASN A CA 1
ATOM 683 C C . ASN A 1 89 ? -3.648 -29.723 -21.800 1.00 89.88 89 ASN A C 1
ATOM 685 O O . ASN A 1 89 ? -3.871 -30.852 -21.358 1.00 89.88 89 ASN A O 1
ATOM 689 N N . THR A 1 90 ? -2.856 -28.863 -21.154 1.00 85.75 90 THR A N 1
ATOM 690 C CA . THR A 1 90 ? -2.227 -29.189 -19.872 1.00 85.75 90 THR A CA 1
ATOM 691 C C . THR A 1 90 ? -3.294 -29.323 -18.779 1.00 85.75 90 THR A C 1
ATOM 693 O O . THR A 1 90 ? -3.996 -28.352 -18.484 1.00 85.75 90 THR A O 1
ATOM 696 N N . PRO A 1 91 ? -3.418 -30.489 -18.120 1.00 84.31 91 PRO A N 1
ATOM 697 C CA . PRO A 1 91 ? -4.392 -30.668 -17.056 1.00 84.31 91 PRO A CA 1
ATOM 698 C C . PRO A 1 91 ? -3.979 -29.901 -15.794 1.00 84.31 91 PRO A C 1
ATOM 700 O O . PRO A 1 91 ? -2.846 -29.997 -15.322 1.00 84.31 91 PRO A O 1
ATOM 703 N N . PHE A 1 92 ? -4.931 -29.185 -15.195 1.00 80.44 92 PHE A N 1
ATOM 704 C CA . PHE A 1 92 ? -4.773 -28.627 -13.854 1.00 80.44 92 PHE A CA 1
ATOM 705 C C . PHE A 1 92 ? -4.856 -29.781 -12.849 1.00 80.44 92 PHE A C 1
ATOM 707 O O . PHE A 1 92 ? -5.866 -30.482 -12.812 1.00 80.44 92 PHE A O 1
ATOM 714 N N . GLY A 1 93 ? -3.782 -30.014 -12.088 1.00 83.50 93 GLY A N 1
ATOM 715 C CA . GLY A 1 93 ? -3.660 -31.143 -11.157 1.00 83.50 93 GLY A CA 1
ATOM 716 C C . GLY A 1 93 ? -4.807 -31.281 -10.143 1.00 83.50 93 GLY A C 1
ATOM 717 O O . GLY A 1 93 ? -5.674 -30.418 -10.002 1.00 83.50 93 GLY A O 1
ATOM 718 N N . GLU A 1 94 ? -4.817 -32.393 -9.410 1.00 84.62 94 GLU A N 1
ATOM 719 C CA . GLU A 1 94 ? -5.909 -32.734 -8.495 1.00 84.62 94 GLU A CA 1
ATOM 720 C C . GLU A 1 94 ? -5.984 -31.771 -7.293 1.00 84.62 94 GLU A C 1
ATOM 722 O O . GLU A 1 94 ? -4.998 -31.544 -6.590 1.00 84.62 94 GLU A O 1
ATOM 727 N N . ARG A 1 95 ? -7.169 -31.197 -7.037 1.00 83.31 95 ARG A N 1
ATOM 728 C CA . ARG A 1 95 ? -7.423 -30.336 -5.870 1.00 83.31 95 ARG A CA 1
ATOM 729 C C . ARG A 1 95 ? -8.134 -31.145 -4.792 1.00 83.31 95 ARG A C 1
ATOM 731 O O . ARG A 1 95 ? -9.278 -31.546 -4.982 1.00 83.31 95 ARG A O 1
ATOM 738 N N . VAL A 1 96 ? -7.490 -31.321 -3.642 1.00 83.69 96 VAL A N 1
ATOM 739 C CA . VAL A 1 96 ? -8.120 -31.918 -2.457 1.00 83.69 96 VAL A CA 1
ATOM 740 C C . VAL A 1 96 ? -8.832 -30.819 -1.666 1.00 83.69 96 VAL A C 1
ATOM 742 O O . VAL A 1 96 ? -8.251 -29.769 -1.390 1.00 83.69 96 VAL A O 1
ATOM 745 N N . VAL A 1 97 ? -10.099 -31.040 -1.308 1.00 82.62 97 VAL A N 1
ATOM 746 C CA . VAL A 1 97 ? -10.833 -30.144 -0.402 1.00 82.62 97 VAL A CA 1
ATOM 747 C C . VAL A 1 97 ? -10.297 -30.354 1.010 1.00 82.62 97 VAL A C 1
ATOM 749 O O . VAL A 1 97 ? -10.329 -31.469 1.524 1.00 82.62 97 VAL A O 1
ATOM 752 N N . ILE A 1 98 ? -9.810 -29.285 1.637 1.00 75.31 98 ILE A N 1
ATOM 753 C CA . ILE A 1 98 ? -9.499 -29.292 3.067 1.00 75.31 98 ILE A CA 1
ATOM 754 C C . ILE A 1 98 ? -10.826 -29.045 3.794 1.00 75.31 98 ILE A C 1
ATOM 756 O O . ILE A 1 98 ? -11.415 -27.975 3.630 1.00 75.31 98 ILE A O 1
ATOM 760 N N . VAL A 1 99 ? -11.311 -30.064 4.510 1.00 71.44 99 VAL A N 1
ATOM 761 C CA . VAL A 1 99 ? -12.550 -30.048 5.312 1.00 71.44 99 VAL A CA 1
ATOM 762 C C . VAL A 1 99 ? -12.215 -29.809 6.775 1.00 71.44 99 VAL A C 1
ATOM 764 O O . VAL A 1 99 ? -11.248 -30.444 7.253 1.00 71.44 99 VAL A O 1
#

pLDDT: mean 71.01, std 13.85, range [41.94, 93.75]

Foldseek 3Di:
DDDDDDDDDDDDDDDDDPPPDDPPCPPDPVNVVVVVVVVVVVVVVVVVVVVVVVVVVVVPPPDDDDDDPPPPPPPCVCVVVDPDDDDPPDDDDDDDDDD